Protein AF-A0A0F9WLP0-F1 (afdb_monomer_lite)

Organism: NCBI:txid412755

pLDDT: mean 82.81, std 13.59, range [38.75, 96.06]

Foldseek 3Di:
DDDDDDDDDPPDDLVNVLVVVQVVVVCCCVPPVPDDDDDDDDDVPDDPVSVVVSQVPHPPHDPPHDDDDDPPDDPDD

Structure (mmCIF, N/CA/C/O backbone):
data_AF-A0A0F9WLP0-F1
#
_entry.id   AF-A0A0F9WLP0-F1
#
loop_
_atom_site.group_PDB
_atom_site.id
_atom_site.type_symbol
_atom_site.label_atom_id
_atom_site.label_alt_id
_atom_site.label_comp_id
_atom_site.label_asym_id
_atom_site.label_entity_id
_atom_site.label_seq_id
_atom_site.pdbx_PDB_ins_code
_atom_site.Cartn_x
_atom_site.Cartn_y
_atom_site.Cartn_z
_atom_site.occupancy
_atom_site.B_iso_or_equiv
_atom_site.auth_seq_id
_atom_site.auth_comp_id
_atom_site.auth_asym_id
_atom_site.auth_atom_id
_atom_site.pdbx_PDB_model_num
ATOM 1 N N . MET A 1 1 ? 22.042 4.132 -2.591 1.00 75.19 1 MET A N 1
ATOM 2 C CA . MET A 1 1 ? 21.827 5.425 -1.903 1.00 75.19 1 MET A CA 1
ATOM 3 C C . MET A 1 1 ? 20.694 5.237 -0.909 1.00 75.19 1 MET A C 1
ATOM 5 O O . MET A 1 1 ? 19.708 4.617 -1.283 1.00 75.19 1 MET A O 1
ATOM 9 N N . LYS A 1 2 ? 20.843 5.703 0.336 1.00 76.44 2 LYS A N 1
ATOM 10 C CA . LYS A 1 2 ? 19.798 5.590 1.362 1.00 76.44 2 LYS A CA 1
ATOM 11 C C . LYS A 1 2 ? 19.043 6.916 1.441 1.00 76.44 2 LYS A C 1
ATOM 13 O O . LYS A 1 2 ? 19.650 7.928 1.771 1.00 76.44 2 LYS A O 1
ATOM 18 N N . ILE A 1 3 ? 17.755 6.900 1.115 1.00 76.88 3 ILE A N 1
ATOM 19 C CA . ILE A 1 3 ? 16.856 8.060 1.189 1.00 76.88 3 ILE A CA 1
ATOM 20 C C . ILE A 1 3 ? 15.717 7.689 2.141 1.00 76.88 3 ILE A C 1
ATOM 22 O O . ILE A 1 3 ? 15.199 6.578 2.058 1.00 76.88 3 ILE A O 1
ATOM 26 N N . LYS A 1 4 ? 15.344 8.598 3.048 1.00 79.75 4 LYS A N 1
ATOM 27 C CA . LYS A 1 4 ? 14.135 8.483 3.875 1.00 79.75 4 LYS A CA 1
ATOM 28 C C . LYS A 1 4 ? 13.150 9.557 3.417 1.00 79.75 4 LYS A C 1
ATOM 30 O O . LYS A 1 4 ? 13.495 10.734 3.445 1.00 79.75 4 LYS A O 1
ATOM 35 N N . LEU A 1 5 ? 11.958 9.146 3.000 1.00 75.06 5 LEU A N 1
ATOM 36 C CA . LEU A 1 5 ? 10.844 10.035 2.667 1.00 75.06 5 LEU A CA 1
ATOM 37 C C . LEU A 1 5 ? 9.742 9.822 3.701 1.00 75.06 5 LEU A C 1
ATOM 39 O O . LEU A 1 5 ? 9.477 8.685 4.082 1.00 75.06 5 LEU A O 1
ATOM 43 N N . ILE A 1 6 ? 9.144 10.911 4.177 1.00 79.38 6 ILE A N 1
ATOM 44 C CA . ILE A 1 6 ? 8.053 10.886 5.153 1.00 79.38 6 ILE A CA 1
ATOM 45 C C . ILE A 1 6 ? 6.905 11.687 4.547 1.00 79.38 6 ILE A C 1
ATOM 47 O O . ILE A 1 6 ? 7.086 12.856 4.210 1.00 79.38 6 ILE A O 1
ATOM 51 N N . PHE A 1 7 ? 5.749 11.048 4.402 1.00 75.94 7 PHE A N 1
ATOM 52 C CA . PHE A 1 7 ? 4.508 11.681 3.969 1.00 75.94 7 PHE A CA 1
ATOM 53 C C . PHE A 1 7 ? 3.547 11.676 5.153 1.00 75.94 7 PHE A C 1
ATOM 55 O O . PHE A 1 7 ? 3.266 10.615 5.700 1.00 75.94 7 PHE A O 1
ATOM 62 N N . GLY A 1 8 ? 3.081 12.856 5.557 1.00 83.50 8 GLY A N 1
ATOM 63 C CA . GLY A 1 8 ? 2.077 13.018 6.605 1.00 83.50 8 GLY A CA 1
ATOM 64 C C . GLY A 1 8 ? 0.822 13.657 6.028 1.00 83.50 8 GLY A C 1
ATOM 65 O O . GLY A 1 8 ? 0.917 14.583 5.222 1.00 83.50 8 GLY A O 1
ATOM 66 N N . SER A 1 9 ? -0.343 13.157 6.427 1.00 82.56 9 SER A N 1
ATOM 67 C CA . SER A 1 9 ? -1.631 13.768 6.116 1.00 82.56 9 SER A CA 1
ATOM 68 C C . SER A 1 9 ? -2.621 13.462 7.229 1.00 82.56 9 SER A C 1
ATOM 70 O O . SER A 1 9 ? -2.754 12.312 7.626 1.00 82.56 9 SER A O 1
ATOM 72 N N . GLU A 1 10 ? -3.337 14.485 7.680 1.00 86.19 10 GLU A N 1
ATOM 73 C CA . GLU A 1 10 ? -4.441 14.363 8.644 1.00 86.19 10 GLU A CA 1
ATOM 74 C C . GLU A 1 10 ? -5.805 14.224 7.945 1.00 86.19 10 GLU A C 1
ATOM 76 O O . GLU A 1 10 ? -6.844 14.164 8.593 1.00 86.19 10 GLU A O 1
ATOM 81 N N . GLN A 1 11 ? -5.816 14.237 6.608 1.00 87.94 11 GLN A N 1
ATOM 82 C CA . GLN A 1 11 ? -7.038 14.358 5.806 1.00 87.94 11 GLN A CA 1
ATOM 83 C C . GLN A 1 11 ? -7.308 13.143 4.923 1.00 87.94 11 GLN A C 1
ATOM 85 O O . GLN A 1 11 ? -8.405 13.027 4.387 1.00 87.94 11 GLN A O 1
ATOM 90 N N . LEU A 1 12 ? -6.323 12.259 4.736 1.00 90.56 12 LEU A N 1
ATOM 91 C CA . LEU A 1 12 ? -6.509 11.092 3.880 1.00 90.56 12 LEU A CA 1
ATOM 92 C C . LEU A 1 12 ? -7.453 10.096 4.546 1.00 90.56 12 LEU A C 1
ATOM 94 O O . LEU A 1 12 ? -7.208 9.612 5.649 1.00 90.56 12 LEU A O 1
ATOM 98 N N . THR A 1 13 ? -8.497 9.728 3.819 1.00 92.44 13 THR A N 1
ATOM 99 C CA . THR A 1 13 ? -9.327 8.576 4.162 1.00 92.44 13 THR A CA 1
ATOM 100 C C . THR A 1 13 ? -8.581 7.264 3.891 1.00 92.44 13 THR A C 1
ATOM 102 O O . THR A 1 13 ? -7.604 7.216 3.138 1.00 92.44 13 THR A O 1
ATOM 105 N N . LYS A 1 14 ? -9.082 6.149 4.443 1.00 91.81 14 LYS A N 1
ATOM 106 C CA . LYS A 1 14 ? -8.554 4.793 4.182 1.00 91.81 14 LYS A CA 1
ATOM 107 C C . LYS A 1 14 ? -8.467 4.477 2.681 1.00 91.81 14 LYS A C 1
ATOM 109 O O . LYS A 1 14 ? -7.505 3.858 2.230 1.00 91.81 14 LYS A O 1
ATOM 114 N N . GLU A 1 15 ? -9.461 4.898 1.900 1.00 93.81 15 GLU A N 1
ATOM 115 C CA . GLU A 1 15 ? -9.487 4.649 0.457 1.00 93.81 15 GLU A CA 1
ATOM 116 C C . GLU A 1 15 ? -8.464 5.501 -0.300 1.00 93.81 15 GLU A C 1
ATOM 118 O O . GLU A 1 15 ? -7.765 4.988 -1.175 1.00 93.81 15 GLU A O 1
ATOM 123 N N . GLU A 1 16 ? -8.307 6.773 0.060 1.00 94.69 16 GLU A N 1
ATOM 124 C CA . GLU A 1 16 ? -7.299 7.636 -0.560 1.00 94.69 16 GLU A CA 1
ATOM 125 C C . GLU A 1 16 ? -5.881 7.204 -0.185 1.00 94.69 16 GLU A C 1
ATOM 127 O O . GLU A 1 16 ? -4.992 7.215 -1.036 1.00 94.69 16 GLU A O 1
ATOM 132 N N . LEU A 1 17 ? -5.670 6.732 1.048 1.00 92.81 17 LEU A N 1
ATOM 133 C CA . LEU A 1 17 ? -4.412 6.106 1.447 1.00 92.81 17 LEU A CA 1
ATOM 134 C C . LEU A 1 17 ? -4.112 4.870 0.585 1.00 92.81 17 LEU A C 1
ATOM 136 O O . LEU A 1 17 ? -2.996 4.718 0.084 1.00 92.81 17 LEU A O 1
ATOM 140 N N . ARG A 1 18 ? -5.108 4.007 0.350 1.00 94.44 18 ARG A N 1
ATOM 141 C CA . ARG A 1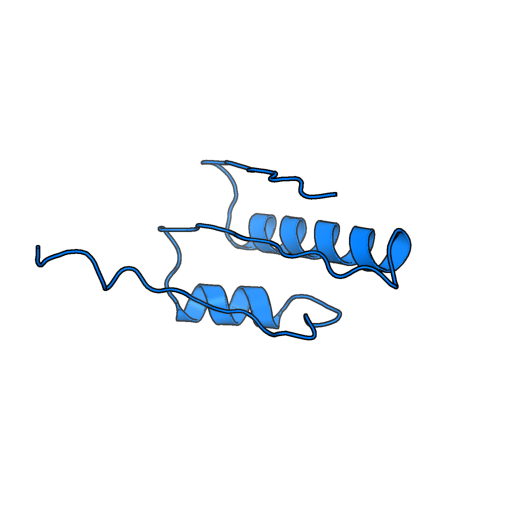 18 ? -4.967 2.862 -0.563 1.00 94.44 18 ARG A CA 1
ATOM 142 C C . ARG A 1 18 ? -4.577 3.318 -1.972 1.00 94.44 18 ARG A C 1
ATOM 144 O O . ARG A 1 18 ? -3.668 2.736 -2.564 1.00 94.44 18 ARG A O 1
ATOM 151 N N . LEU A 1 19 ? -5.234 4.351 -2.506 1.00 95.62 19 LEU A N 1
ATOM 152 C CA . LEU A 1 19 ? -4.925 4.918 -3.825 1.00 95.62 19 LEU A CA 1
ATOM 153 C C . LEU A 1 19 ? -3.510 5.505 -3.887 1.00 95.62 19 LEU A C 1
ATOM 155 O O . LEU A 1 19 ? -2.814 5.314 -4.887 1.00 95.62 19 LEU A O 1
ATOM 159 N N . LEU A 1 20 ? -3.059 6.167 -2.822 1.00 93.44 20 LEU A N 1
ATOM 160 C CA . LEU A 1 20 ? -1.701 6.693 -2.714 1.00 93.44 20 LEU A CA 1
ATOM 161 C C . LEU A 1 20 ? -0.671 5.559 -2.769 1.00 93.44 20 LEU A C 1
ATOM 163 O O . LEU A 1 20 ? 0.258 5.609 -3.573 1.00 93.44 20 LEU A O 1
ATOM 167 N N . ILE A 1 21 ? -0.864 4.509 -1.969 1.00 92.25 21 ILE A N 1
ATOM 168 C CA . ILE A 1 21 ? 0.049 3.358 -1.929 1.00 92.25 21 ILE A CA 1
ATOM 169 C C . ILE A 1 21 ? 0.070 2.632 -3.277 1.00 92.25 21 ILE A C 1
ATOM 171 O O . ILE A 1 21 ? 1.142 2.264 -3.758 1.00 92.25 21 ILE A O 1
ATOM 175 N N . GLN A 1 22 ? -1.092 2.472 -3.917 1.00 95.06 22 GLN A N 1
ATOM 176 C CA . GLN A 1 22 ? -1.195 1.894 -5.257 1.00 95.06 22 GLN A CA 1
ATOM 177 C C . GLN A 1 22 ? -0.437 2.738 -6.291 1.00 95.06 22 GLN A C 1
ATOM 179 O O . GLN A 1 22 ? 0.338 2.201 -7.074 1.00 95.06 22 GLN A O 1
ATOM 184 N N . SER A 1 23 ? -0.584 4.062 -6.242 1.00 95.12 23 SER A N 1
ATOM 185 C CA . SER A 1 23 ? 0.111 4.976 -7.156 1.00 95.12 23 SER A CA 1
ATOM 186 C C . SER A 1 23 ? 1.629 4.921 -6.984 1.00 95.12 23 SER A C 1
ATOM 188 O O . SER A 1 23 ? 2.369 4.950 -7.970 1.00 95.12 23 SER A O 1
ATOM 190 N N . ILE A 1 24 ? 2.107 4.804 -5.739 1.00 92.12 24 ILE A N 1
ATOM 191 C CA . ILE A 1 24 ? 3.531 4.582 -5.467 1.00 92.12 24 ILE A CA 1
ATOM 192 C C . ILE A 1 24 ? 3.957 3.255 -6.094 1.00 92.12 24 ILE A C 1
ATOM 194 O O . ILE A 1 24 ? 4.915 3.235 -6.864 1.00 92.12 24 ILE A O 1
ATOM 198 N N . ARG A 1 25 ? 3.204 2.174 -5.859 1.00 92.12 25 ARG A N 1
ATOM 199 C CA . ARG A 1 25 ? 3.513 0.849 -6.405 1.00 92.12 25 ARG A CA 1
ATOM 200 C C . ARG A 1 25 ? 3.585 0.838 -7.933 1.00 92.12 25 ARG A C 1
ATOM 202 O O . ARG A 1 25 ? 4.524 0.278 -8.497 1.00 92.12 25 ARG A O 1
ATOM 209 N N . ASP A 1 26 ? 2.643 1.489 -8.604 1.00 94.81 26 ASP A N 1
ATOM 210 C CA . ASP A 1 26 ? 2.629 1.599 -10.065 1.00 94.81 26 ASP A CA 1
ATOM 211 C C . ASP A 1 26 ? 3.849 2.376 -10.582 1.00 94.81 26 ASP A C 1
ATOM 213 O O . ASP A 1 26 ? 4.476 1.989 -11.574 1.00 94.81 26 ASP A O 1
ATOM 217 N N . CYS A 1 27 ? 4.235 3.448 -9.882 1.00 93.56 27 CYS A N 1
ATOM 218 C CA . CYS A 1 27 ? 5.433 4.220 -10.197 1.00 93.56 27 CYS A CA 1
ATOM 219 C C . CYS A 1 27 ? 6.713 3.384 -10.042 1.00 93.56 27 CYS A C 1
ATOM 221 O O . CYS A 1 27 ? 7.574 3.425 -10.927 1.00 93.56 27 CYS A O 1
ATOM 223 N N . GLU A 1 28 ? 6.820 2.600 -8.962 1.00 91.56 28 GLU A N 1
ATOM 224 C CA . GLU A 1 28 ? 7.936 1.677 -8.731 1.00 91.56 28 GLU A CA 1
ATOM 225 C C . GLU A 1 28 ? 8.063 0.672 -9.875 1.00 91.56 28 GLU A C 1
ATOM 227 O O . GLU A 1 28 ? 9.133 0.549 -10.468 1.00 91.56 28 GLU A O 1
ATOM 232 N N . GLN A 1 29 ? 6.967 -0.010 -10.224 1.00 91.25 29 GLN A N 1
ATOM 233 C CA . GLN A 1 29 ? 6.970 -1.028 -11.277 1.00 91.25 29 GLN A CA 1
ATOM 234 C C . GLN A 1 29 ? 7.320 -0.447 -12.649 1.00 91.25 29 GLN A C 1
ATOM 236 O O . GLN A 1 29 ? 8.016 -1.088 -13.433 1.00 91.25 29 GLN A O 1
ATOM 241 N N . LYS A 1 30 ? 6.863 0.775 -12.939 1.00 95.88 30 LYS A N 1
ATOM 242 C CA . LYS A 1 30 ? 7.119 1.435 -14.221 1.00 95.88 30 LYS A CA 1
ATOM 243 C C . LYS A 1 30 ? 8.544 1.975 -14.338 1.00 95.88 30 LYS A C 1
ATOM 245 O O . LYS A 1 30 ? 9.160 1.843 -15.391 1.00 95.88 30 LYS A O 1
ATOM 250 N N . SER A 1 31 ? 9.035 2.639 -13.296 1.00 96.06 31 SER A N 1
ATOM 251 C CA . SER A 1 31 ? 10.273 3.429 -13.371 1.00 96.06 31 SER A CA 1
ATOM 252 C C . SER A 1 31 ? 11.488 2.668 -12.851 1.00 96.06 31 SER A C 1
ATOM 254 O O . SER A 1 31 ? 12.613 2.931 -13.276 1.00 96.06 31 SER A O 1
ATOM 256 N N . PHE A 1 32 ? 11.272 1.733 -11.925 1.00 91.31 32 PHE A N 1
ATOM 257 C CA . PHE A 1 32 ? 12.323 1.053 -11.174 1.00 91.31 32 PHE A CA 1
ATOM 258 C C . PHE A 1 32 ? 12.040 -0.456 -11.008 1.00 91.31 32 PHE A C 1
ATOM 260 O O . PHE A 1 32 ? 12.128 -0.961 -9.888 1.00 91.31 32 PHE A O 1
ATOM 267 N N . PRO A 1 33 ? 11.734 -1.203 -12.090 1.00 89.44 33 PRO A N 1
ATOM 268 C CA . PRO A 1 33 ? 11.283 -2.598 -12.002 1.00 89.44 33 PRO A CA 1
ATOM 269 C C . PRO A 1 33 ? 12.276 -3.529 -11.285 1.00 89.44 33 PRO A C 1
ATOM 271 O O . PRO A 1 33 ? 11.864 -4.470 -10.611 1.00 89.44 33 PRO A O 1
ATOM 274 N N . ASP A 1 34 ? 13.576 -3.231 -11.373 1.00 89.50 34 ASP A N 1
ATOM 275 C CA . ASP A 1 34 ? 14.653 -4.032 -10.775 1.00 89.50 34 ASP A CA 1
ATOM 276 C C . ASP A 1 34 ? 15.145 -3.492 -9.420 1.00 89.50 34 ASP A C 1
ATOM 278 O O . ASP A 1 34 ? 16.218 -3.876 -8.943 1.00 89.50 34 ASP A O 1
ATOM 282 N N . LYS A 1 35 ? 14.436 -2.529 -8.816 1.00 86.06 35 LYS A N 1
ATOM 283 C CA . LYS A 1 35 ? 14.828 -1.922 -7.536 1.00 86.06 35 LYS A CA 1
ATOM 284 C C . LYS A 1 35 ? 13.897 -2.364 -6.417 1.00 86.06 35 LYS A C 1
ATOM 286 O O . LYS A 1 35 ? 12.681 -2.383 -6.561 1.00 86.06 35 LYS A O 1
ATOM 291 N N . GLU A 1 36 ? 14.490 -2.658 -5.266 1.00 81.38 36 GLU A N 1
ATOM 292 C CA . GLU A 1 36 ? 13.745 -2.873 -4.030 1.00 81.38 36 GLU A CA 1
ATOM 293 C C . GLU A 1 36 ? 13.522 -1.528 -3.338 1.00 81.38 36 GLU A C 1
ATOM 295 O O . GLU A 1 36 ? 14.474 -0.863 -2.918 1.00 81.38 36 GLU A O 1
ATOM 300 N N . ILE A 1 37 ? 12.258 -1.124 -3.248 1.00 81.94 37 ILE A N 1
ATOM 301 C CA . ILE A 1 37 ? 11.820 0.081 -2.551 1.00 81.94 37 ILE A CA 1
ATOM 302 C C . ILE A 1 37 ? 10.993 -0.369 -1.348 1.00 81.94 37 ILE A C 1
ATOM 30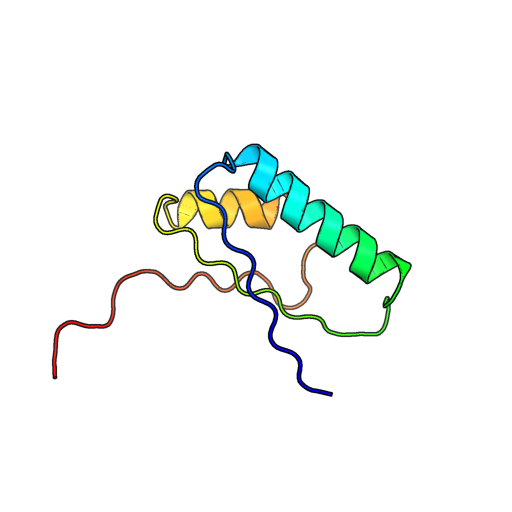4 O O . ILE A 1 37 ? 10.134 -1.241 -1.456 1.00 81.94 37 ILE A O 1
ATOM 308 N N . TYR A 1 38 ? 11.315 0.195 -0.186 1.00 81.38 38 TYR A N 1
ATOM 309 C CA . TYR A 1 38 ? 10.646 -0.096 1.076 1.00 81.38 38 TYR A CA 1
ATOM 310 C C . TYR A 1 38 ? 9.780 1.104 1.445 1.00 81.38 38 TYR A C 1
ATOM 312 O O . TYR A 1 38 ? 10.282 2.229 1.512 1.00 81.38 38 TYR A O 1
ATOM 320 N N . LEU A 1 39 ? 8.500 0.855 1.707 1.00 80.50 39 LEU A N 1
ATOM 321 C CA . LEU A 1 39 ? 7.565 1.858 2.203 1.00 80.50 39 LEU A CA 1
ATOM 322 C C . LEU A 1 39 ? 7.254 1.566 3.664 1.00 80.50 39 LEU A C 1
ATOM 324 O O . LEU A 1 39 ? 6.891 0.447 4.018 1.00 80.50 39 LEU A O 1
ATOM 328 N N . TRP A 1 40 ? 7.404 2.587 4.498 1.00 84.62 40 TRP A N 1
ATOM 329 C CA . TRP A 1 40 ? 6.985 2.564 5.891 1.00 84.62 40 TRP A CA 1
ATOM 330 C C . TRP A 1 40 ? 5.840 3.551 6.058 1.00 84.62 40 TRP A C 1
ATOM 332 O O . TRP A 1 40 ? 5.977 4.713 5.673 1.00 84.62 40 TRP A O 1
ATOM 342 N N . ILE A 1 41 ? 4.720 3.077 6.594 1.00 83.44 41 ILE A N 1
ATOM 343 C CA . ILE A 1 41 ? 3.485 3.849 6.710 1.00 83.44 41 ILE A CA 1
ATOM 344 C C . ILE A 1 41 ? 2.969 3.672 8.130 1.00 83.44 41 ILE A C 1
ATOM 346 O O . ILE A 1 41 ? 2.756 2.547 8.575 1.00 83.44 41 ILE A O 1
ATOM 350 N N . GLU A 1 42 ? 2.786 4.787 8.828 1.00 87.56 42 GLU A N 1
ATOM 351 C CA . GLU A 1 42 ? 2.214 4.831 10.172 1.00 87.56 42 GLU A CA 1
ATOM 352 C C . GLU A 1 42 ? 0.792 5.373 10.056 1.00 87.56 42 GLU A C 1
ATOM 354 O O . GLU A 1 42 ? 0.595 6.468 9.532 1.00 87.56 42 GLU A O 1
ATOM 359 N N . VAL A 1 43 ? -0.190 4.584 10.496 1.00 86.94 43 VAL A N 1
ATOM 360 C CA . VAL A 1 43 ? -1.616 4.943 10.447 1.00 86.94 43 VAL A CA 1
ATOM 361 C C . VAL A 1 43 ? -2.260 4.534 11.772 1.00 86.94 43 VAL A C 1
ATOM 363 O O . VAL A 1 43 ? -2.851 3.456 11.858 1.00 86.94 43 VAL A O 1
ATOM 366 N N . PRO A 1 44 ? -2.074 5.321 12.844 1.00 86.06 44 PRO A N 1
ATOM 367 C CA . PRO A 1 44 ? -2.537 4.954 14.184 1.00 86.06 44 PRO A CA 1
ATOM 368 C C . PRO A 1 44 ? -4.063 4.803 14.285 1.00 86.06 44 PRO A C 1
ATOM 370 O O . PRO A 1 44 ? -4.557 4.182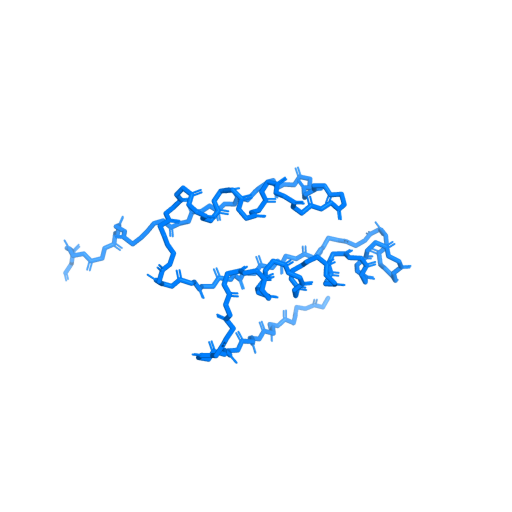 15.222 1.00 86.06 44 PRO A O 1
ATOM 373 N N . GLU A 1 45 ? -4.812 5.347 13.328 1.00 87.88 45 GLU A N 1
ATOM 374 C CA . GLU A 1 45 ? -6.270 5.281 13.264 1.00 87.88 45 GLU A CA 1
ATOM 375 C C . GLU A 1 45 ? -6.797 3.950 12.709 1.00 87.88 45 GLU A C 1
ATOM 377 O O . GLU A 1 45 ? -7.982 3.659 12.873 1.00 87.88 45 GLU A O 1
ATOM 382 N N . LEU A 1 46 ? -5.955 3.151 12.043 1.00 88.75 46 LEU A N 1
ATOM 383 C CA . LEU A 1 46 ? -6.350 1.860 11.481 1.00 88.75 46 LEU A CA 1
ATOM 384 C C . LEU A 1 46 ? -5.934 0.711 12.397 1.00 88.75 46 LEU A C 1
ATOM 386 O O . LEU A 1 46 ? -4.801 0.633 12.870 1.00 88.75 46 LEU A O 1
ATOM 390 N N . SER A 1 47 ? -6.841 -0.247 12.577 1.00 90.31 47 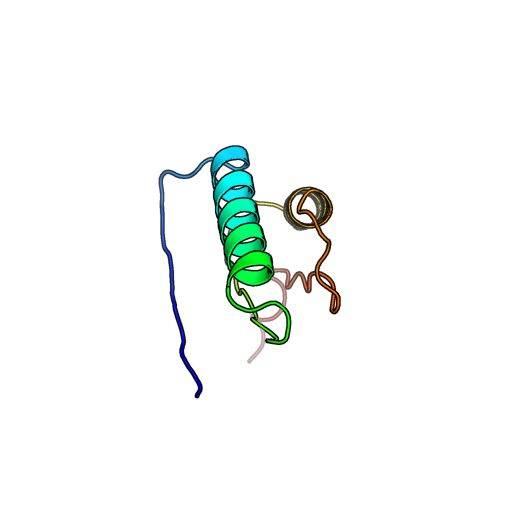SER A N 1
ATOM 391 C CA . SER A 1 47 ? -6.507 -1.518 13.221 1.00 90.31 47 SER A CA 1
ATOM 392 C C . SER A 1 47 ? -5.542 -2.353 12.368 1.00 90.31 47 SER A C 1
ATOM 394 O O . SER A 1 47 ? -5.426 -2.176 11.151 1.00 90.31 47 SER A O 1
ATOM 396 N N . GLU A 1 48 ? -4.882 -3.335 12.988 1.00 88.44 48 GLU A N 1
ATOM 397 C CA . GLU A 1 48 ? -4.000 -4.263 12.270 1.00 88.44 48 GLU A CA 1
ATOM 398 C C . GLU A 1 48 ? -4.730 -4.991 11.132 1.00 88.44 48 GLU A C 1
ATOM 400 O O . GLU A 1 48 ? -4.192 -5.102 10.032 1.00 88.44 48 GLU A O 1
ATOM 405 N N . SER A 1 49 ? -5.974 -5.432 11.355 1.00 89.75 49 SER A N 1
ATOM 406 C CA . SER A 1 49 ? -6.799 -6.075 10.323 1.00 89.75 49 SER A CA 1
ATOM 407 C C . SER A 1 49 ? -7.083 -5.148 9.146 1.00 89.75 49 SER A C 1
ATOM 409 O O . SER A 1 49 ? -6.994 -5.564 7.993 1.00 89.75 49 SER A O 1
ATOM 411 N N . GLU A 1 50 ? -7.362 -3.872 9.407 1.00 91.00 50 GLU A N 1
ATOM 412 C CA . GLU A 1 50 ? -7.605 -2.905 8.337 1.00 91.00 50 GLU A CA 1
ATOM 413 C C . GLU A 1 50 ? -6.335 -2.592 7.548 1.00 91.00 50 GLU A C 1
ATOM 415 O O . GLU A 1 50 ? -6.399 -2.431 6.327 1.00 91.00 50 GLU A O 1
ATOM 420 N N . CYS A 1 51 ? -5.183 -2.554 8.223 1.00 90.25 51 CYS A N 1
ATOM 421 C CA . CYS A 1 51 ? -3.883 -2.462 7.568 1.00 90.25 51 CYS A CA 1
ATOM 422 C C . CYS A 1 51 ? -3.617 -3.690 6.682 1.00 90.25 51 CYS A C 1
ATOM 424 O O . CYS A 1 51 ? -3.170 -3.534 5.544 1.00 90.25 51 CYS A O 1
ATOM 426 N N . GLN A 1 52 ? -3.930 -4.904 7.157 1.00 88.62 52 GLN A N 1
ATOM 427 C CA . GLN A 1 52 ? -3.799 -6.135 6.364 1.00 88.62 52 GLN A CA 1
ATOM 428 C C . GLN A 1 52 ? -4.661 -6.087 5.105 1.00 88.62 52 GLN A C 1
ATOM 430 O O . GLN A 1 52 ? -4.158 -6.345 4.012 1.00 88.62 52 GLN A O 1
ATOM 435 N N . GLU A 1 53 ? -5.938 -5.732 5.243 1.00 90.81 53 GLU A N 1
ATOM 436 C CA . GLU A 1 53 ? -6.870 -5.614 4.119 1.00 90.81 53 GLU A CA 1
ATOM 437 C C . GLU A 1 53 ? -6.389 -4.590 3.090 1.00 90.81 53 GLU A C 1
ATOM 439 O O . GLU A 1 53 ? -6.372 -4.867 1.886 1.00 90.81 53 GLU A O 1
ATOM 444 N N . LEU A 1 54 ? -5.957 -3.417 3.564 1.00 91.75 54 LEU A N 1
ATOM 445 C CA . LEU A 1 54 ? -5.445 -2.361 2.705 1.00 91.75 54 LEU A CA 1
ATOM 446 C C . LEU A 1 54 ? -4.240 -2.867 1.911 1.00 91.75 54 LEU A C 1
ATOM 448 O O . LEU A 1 54 ? -4.227 -2.759 0.684 1.00 91.75 54 LEU A O 1
ATOM 452 N N . LEU A 1 55 ? -3.254 -3.460 2.584 1.00 88.75 55 LEU A N 1
ATOM 453 C CA . LEU A 1 55 ? -2.016 -3.913 1.948 1.00 88.75 55 LEU A CA 1
ATOM 454 C C . LEU A 1 55 ? -2.249 -5.121 1.025 1.00 88.75 55 LEU A C 1
ATOM 456 O O . LEU A 1 55 ? -1.633 -5.199 -0.039 1.00 88.75 55 LEU A O 1
ATOM 460 N N . ALA A 1 56 ? -3.186 -6.014 1.357 1.00 89.81 56 ALA A N 1
ATOM 461 C CA . ALA A 1 56 ? -3.593 -7.131 0.498 1.00 89.81 56 ALA A CA 1
ATOM 462 C C . ALA A 1 56 ? -4.257 -6.669 -0.817 1.00 89.81 56 ALA A C 1
ATOM 464 O O . ALA A 1 56 ? -4.196 -7.371 -1.840 1.00 89.81 56 ALA A O 1
ATOM 465 N N . SER A 1 57 ? -4.875 -5.482 -0.804 1.00 93.31 57 SER A N 1
ATOM 466 C CA . SER A 1 57 ? -5.533 -4.898 -1.975 1.00 93.31 57 SER A CA 1
ATOM 467 C C . SER A 1 57 ? -4.563 -4.301 -3.008 1.00 93.31 57 SER A C 1
ATOM 469 O O . SER A 1 57 ? -4.940 -4.167 -4.171 1.00 93.31 57 SER A O 1
ATOM 471 N N . ILE A 1 58 ? -3.316 -3.999 -2.625 1.00 93.38 58 ILE A N 1
ATOM 472 C CA . ILE A 1 58 ? -2.310 -3.378 -3.503 1.00 93.38 58 ILE A CA 1
ATOM 473 C C . ILE A 1 58 ? -1.773 -4.384 -4.532 1.00 93.38 58 ILE A C 1
ATOM 475 O O . ILE A 1 58 ? -1.480 -5.539 -4.198 1.00 93.38 58 ILE A O 1
ATOM 479 N N . LYS A 1 59 ? -1.623 -3.952 -5.793 1.00 92.81 59 LYS A N 1
ATOM 480 C CA . LYS A 1 59 ? -1.150 -4.788 -6.912 1.00 92.81 59 LYS A CA 1
ATOM 481 C C . LYS A 1 59 ? 0.007 -4.131 -7.692 1.00 92.81 59 LYS A C 1
ATOM 483 O O . LYS A 1 59 ? -0.001 -2.922 -7.854 1.00 92.81 59 LYS A O 1
ATOM 488 N N . PRO A 1 60 ? 0.977 -4.903 -8.219 1.00 90.50 60 PRO A N 1
ATOM 489 C CA . PRO A 1 60 ? 1.271 -6.278 -7.829 1.00 90.50 60 PRO A CA 1
ATOM 490 C C . PRO A 1 60 ? 1.696 -6.328 -6.350 1.00 90.50 60 PRO A C 1
ATOM 492 O O . PRO A 1 60 ? 2.262 -5.350 -5.850 1.00 90.50 60 PRO A O 1
ATOM 495 N N . PRO A 1 61 ? 1.443 -7.448 -5.648 1.00 87.44 61 PRO A N 1
ATOM 496 C CA . PRO A 1 61 ? 1.793 -7.566 -4.237 1.00 87.44 61 PRO A CA 1
ATOM 497 C C . PRO A 1 61 ? 3.295 -7.339 -4.017 1.00 87.44 61 PRO A C 1
ATOM 499 O O . PRO A 1 61 ? 4.123 -7.602 -4.897 1.00 87.44 61 PRO A O 1
ATOM 502 N N . TYR A 1 62 ? 3.655 -6.843 -2.834 1.00 81.94 62 TYR A N 1
ATOM 503 C CA . TYR A 1 62 ? 5.055 -6.736 -2.437 1.00 81.94 62 TYR A CA 1
ATOM 504 C C . TYR A 1 62 ? 5.646 -8.133 -2.224 1.00 81.94 62 TYR A C 1
ATOM 506 O O . TYR A 1 62 ? 5.020 -8.998 -1.614 1.00 81.94 62 TYR A O 1
ATOM 514 N N . LYS A 1 63 ? 6.862 -8.352 -2.742 1.00 75.50 63 LYS A N 1
ATOM 515 C CA . LYS A 1 63 ? 7.560 -9.648 -2.677 1.00 75.50 63 LYS A CA 1
ATOM 516 C C . LYS A 1 63 ? 7.887 -10.052 -1.239 1.00 75.50 63 LYS A C 1
ATOM 518 O O . LYS A 1 63 ? 7.740 -11.213 -0.875 1.00 75.50 63 LYS A O 1
ATOM 523 N N . TYR A 1 64 ? 8.318 -9.084 -0.438 1.00 69.44 64 TYR A N 1
ATOM 524 C CA . TYR A 1 64 ? 8.511 -9.234 0.998 1.00 69.44 64 TYR A CA 1
ATOM 525 C C . TYR A 1 64 ? 7.310 -8.544 1.641 1.00 69.44 64 TYR A C 1
ATOM 527 O O . TYR A 1 64 ? 7.244 -7.317 1.685 1.00 69.44 64 TYR A O 1
ATOM 535 N N . GLY A 1 65 ? 6.290 -9.360 1.925 1.00 63.31 65 GLY A N 1
ATOM 536 C CA . GLY A 1 65 ? 4.926 -8.929 2.232 1.00 63.31 65 GLY A CA 1
ATOM 537 C C . GLY A 1 65 ? 4.811 -8.066 3.491 1.00 63.31 65 GLY A C 1
ATOM 538 O O . GLY A 1 65 ? 5.775 -7.952 4.250 1.00 63.31 65 GLY A O 1
ATOM 539 N N . PRO A 1 66 ? 3.640 -7.438 3.697 1.00 69.19 66 PRO A N 1
ATOM 540 C CA . PRO A 1 66 ? 3.499 -6.349 4.648 1.00 69.19 66 PRO A CA 1
ATOM 541 C C . PRO A 1 66 ? 3.849 -6.795 6.065 1.00 69.19 66 PRO A C 1
ATOM 543 O O . PRO A 1 66 ? 3.254 -7.727 6.604 1.00 69.19 66 PRO A O 1
ATOM 546 N N . ILE A 1 67 ? 4.813 -6.101 6.663 1.00 75.81 67 ILE A N 1
ATOM 547 C CA . ILE A 1 67 ? 5.121 -6.224 8.082 1.00 75.81 67 ILE A CA 1
ATOM 548 C C . ILE A 1 67 ? 4.240 -5.203 8.788 1.00 75.81 67 ILE A C 1
ATOM 550 O O . ILE A 1 67 ? 4.405 -4.000 8.593 1.00 75.81 67 ILE A O 1
ATOM 554 N N . ILE A 1 68 ? 3.290 -5.689 9.578 1.00 75.88 68 ILE A N 1
ATOM 555 C CA . ILE A 1 68 ? 2.450 -4.844 10.422 1.00 75.88 68 ILE A CA 1
ATOM 556 C C . ILE A 1 68 ? 3.029 -4.910 11.821 1.00 75.88 68 ILE A C 1
ATOM 558 O O . ILE A 1 68 ? 3.221 -5.994 12.370 1.00 75.88 68 ILE A O 1
ATOM 562 N N . ILE A 1 69 ? 3.355 -3.744 12.363 1.00 76.25 69 ILE A N 1
ATOM 563 C CA . ILE A 1 69 ? 3.895 -3.603 13.708 1.00 76.25 69 ILE A CA 1
ATOM 564 C C . ILE A 1 69 ? 2.803 -2.9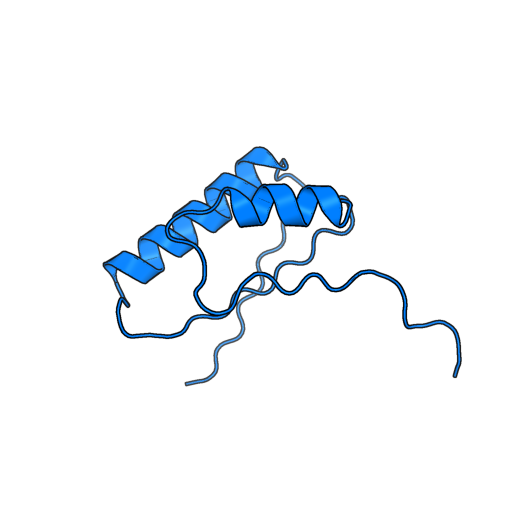31 14.526 1.00 76.25 69 ILE A C 1
ATOM 566 O O . ILE A 1 69 ? 2.520 -1.750 14.337 1.00 76.25 69 ILE A O 1
ATOM 570 N N . GLY A 1 70 ? 2.150 -3.716 15.378 1.00 67.75 70 GLY A N 1
ATOM 571 C CA . GLY A 1 70 ? 1.148 -3.214 16.307 1.00 67.75 70 GLY A CA 1
ATOM 572 C C . GLY A 1 70 ? 1.759 -2.295 17.361 1.00 67.75 70 GLY A C 1
ATOM 573 O O . GLY A 1 70 ? 2.932 -2.422 17.721 1.00 67.75 70 GLY A O 1
ATOM 574 N N . GLN A 1 71 ? 0.949 -1.388 17.908 1.00 57.66 71 GLN A N 1
ATOM 575 C CA . GLN A 1 71 ? 1.303 -0.644 19.116 1.00 57.66 71 GLN A CA 1
ATOM 576 C C . GLN A 1 71 ? 1.214 -1.570 20.337 1.00 57.66 71 GLN A C 1
ATOM 578 O O . GLN A 1 71 ? 0.262 -1.510 21.101 1.00 57.66 71 GLN A O 1
ATOM 583 N N . ASN A 1 72 ? 2.185 -2.461 20.513 1.00 52.25 72 ASN A N 1
ATOM 584 C CA . ASN A 1 72 ? 2.414 -3.164 21.772 1.00 52.25 72 ASN A CA 1
ATOM 585 C C . ASN A 1 72 ? 3.883 -3.573 21.847 1.00 52.25 72 ASN A C 1
ATOM 587 O O . ASN A 1 72 ? 4.222 -4.690 21.488 1.00 52.25 72 ASN A O 1
ATOM 591 N N . GLU A 1 73 ? 4.737 -2.645 22.289 1.00 49.12 73 GLU A N 1
ATOM 592 C CA . GLU A 1 73 ? 5.992 -2.912 23.011 1.00 49.12 73 GLU A CA 1
ATOM 593 C C . GLU A 1 73 ? 6.651 -1.575 23.395 1.00 49.12 73 GLU A C 1
ATOM 595 O O . GLU A 1 73 ? 7.504 -1.034 22.694 1.00 49.12 73 GLU A O 1
ATOM 600 N N . GLY A 1 74 ? 6.216 -1.001 24.520 1.00 43.44 74 GLY A N 1
ATOM 601 C CA . GLY A 1 74 ? 6.755 0.270 25.007 1.00 43.44 74 GLY A CA 1
ATOM 602 C C . GLY A 1 74 ? 6.345 0.667 26.423 1.00 43.44 74 GLY A C 1
ATOM 603 O O . GLY A 1 74 ? 6.432 1.839 26.754 1.00 43.44 74 GLY A O 1
ATOM 604 N N . GLU A 1 75 ? 5.916 -0.270 27.272 1.00 46.06 75 GLU A N 1
ATOM 605 C CA . GLU A 1 75 ? 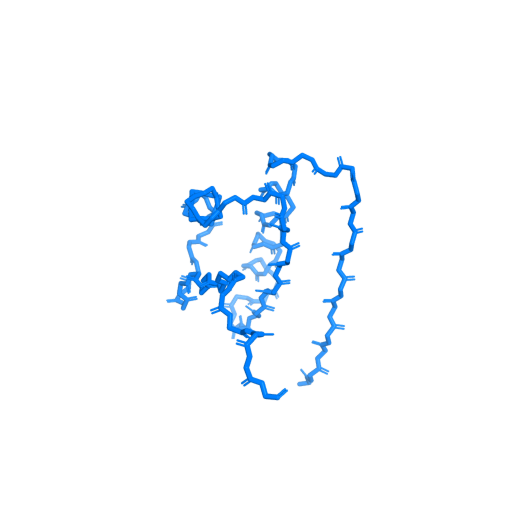5.697 -0.006 28.699 1.00 46.06 75 GLU A CA 1
ATOM 606 C C . GLU A 1 75 ? 6.402 -1.089 29.524 1.00 46.06 75 GLU A C 1
ATOM 608 O O . GLU A 1 75 ? 5.799 -2.061 29.971 1.00 46.06 75 GLU A O 1
ATOM 613 N N . LYS A 1 76 ? 7.735 -0.972 29.605 1.00 42.00 76 LYS A N 1
ATOM 614 C CA . LYS A 1 76 ? 8.619 -1.507 30.662 1.00 42.00 76 LYS A CA 1
ATOM 615 C C . LYS A 1 76 ? 10.080 -1.253 30.284 1.00 42.00 76 LYS A C 1
ATOM 617 O O . LYS A 1 76 ? 10.715 -2.141 29.719 1.00 42.00 76 LYS A O 1
ATOM 622 N N . ARG A 1 77 ? 10.613 -0.077 30.625 1.00 38.75 77 ARG A N 1
ATOM 623 C CA . ARG A 1 77 ? 11.978 0.114 31.155 1.00 38.75 77 ARG A CA 1
ATOM 624 C C . ARG A 1 77 ? 12.022 1.369 32.008 1.00 38.75 77 ARG A C 1
ATOM 626 O O . ARG A 1 77 ? 11.486 2.392 31.538 1.00 38.75 77 ARG A O 1
#

Radius of gyration: 13.84 Å; chains: 1; bounding box: 31×24×45 Å

Sequence (77 aa):
MKIKLIFGSEQLTKEELRLLIQSIRDCEQKSFPDKEIYLWIEVPELSESECQELLASIKPPYKYGPIIIGQNEGEKR

Secondary structure (DSSP, 8-state):
---------SS--HHHHHHHHHHHHHHHHHH-TT---------TTS-HHHHHHHHHHSSSPPSS------S-S-S--